Protein AF-A0A953INX1-F1 (afdb_monomer_lite)

Sequence (91 aa):
MAKSPFVVAEICYPTTAQPGVLIHIKSTMVKGLDFAAEGYRAINVDFPHQTTTDQFFDPDQFETYRDLGKKSCSNTRCISNEKNRVSSAPA

Secondary structure (DSSP, 8-state):
-BS-SEEEEEE--TT-SSPEEEEEE----BTT--HHHHHHHHH-TTTTS--SS-----HHHHHHHHHHHHHHHHTTHHHHHHHHHHTTS--

Foldseek 3Di:
DDAAQWDKDWADDPVDPDIDIDIDGHQDDHPPQDPLLVVCCVVVVCPPPDDCPDVDDDPSRVVNSVSSVVVNCVPCPVVVVVVVVVVPDDD

pLDDT: mean 83.85, std 14.41, range [41.72, 95.0]

Radius of gyration: 16.96 Å; chains: 1; bounding box: 47×18×46 Å

Structure (mmCIF, N/CA/C/O backbone):
data_AF-A0A953INX1-F1
#
_entry.id   AF-A0A953INX1-F1
#
loop_
_atom_site.group_PDB
_atom_site.id
_atom_site.type_symbol
_atom_site.label_atom_id
_atom_site.label_alt_id
_atom_site.label_comp_id
_atom_site.label_asym_id
_atom_site.label_entity_id
_atom_site.label_seq_id
_atom_site.pdbx_PDB_ins_code
_atom_site.Cartn_x
_atom_site.Cartn_y
_atom_site.Cartn_z
_atom_site.occupancy
_atom_site.B_iso_or_equiv
_atom_site.auth_seq_id
_atom_site.auth_comp_id
_atom_site.auth_asym_id
_atom_site.auth_atom_id
_atom_site.pdbx_PDB_model_num
ATOM 1 N N . MET A 1 1 ? -7.384 -9.044 -9.897 1.00 79.88 1 MET A N 1
ATOM 2 C CA . MET A 1 1 ? -7.449 -7.658 -9.379 1.00 79.88 1 MET A CA 1
ATOM 3 C C . MET A 1 1 ? -8.402 -7.601 -8.199 1.00 79.88 1 MET A C 1
ATOM 5 O O . MET A 1 1 ? -9.435 -8.263 -8.257 1.00 79.88 1 MET A O 1
ATOM 9 N N . ALA A 1 2 ? -8.060 -6.857 -7.147 1.00 85.50 2 ALA A N 1
ATOM 10 C CA . ALA A 1 2 ? -8.926 -6.699 -5.977 1.00 85.50 2 ALA A CA 1
ATOM 11 C C . ALA A 1 2 ? -10.072 -5.706 -6.243 1.00 85.50 2 ALA A C 1
ATOM 13 O O . ALA A 1 2 ? -10.001 -4.888 -7.163 1.00 85.50 2 ALA A O 1
ATOM 14 N N . LYS A 1 3 ? -11.130 -5.778 -5.424 1.00 87.56 3 LYS A N 1
ATOM 15 C CA . LYS A 1 3 ? -12.286 -4.867 -5.500 1.00 87.56 3 LYS A CA 1
ATOM 16 C C . LYS A 1 3 ? -11.989 -3.496 -4.882 1.00 87.56 3 LYS A C 1
ATOM 18 O O . LYS A 1 3 ? -12.431 -2.485 -5.417 1.00 87.56 3 LYS A O 1
ATOM 23 N N . SER A 1 4 ? -11.248 -3.469 -3.778 1.00 88.81 4 SER A N 1
ATOM 24 C CA . SER A 1 4 ? -10.826 -2.259 -3.069 1.00 88.81 4 SER A CA 1
ATOM 25 C C . SER A 1 4 ? -9.424 -2.454 -2.474 1.00 88.81 4 SER A C 1
ATOM 27 O O . SER A 1 4 ? -9.032 -3.592 -2.210 1.00 88.81 4 SER A O 1
ATOM 29 N N . PRO A 1 5 ? -8.672 -1.364 -2.241 1.00 91.88 5 PRO A N 1
ATOM 30 C CA . PRO A 1 5 ? -7.373 -1.396 -1.566 1.00 91.88 5 PRO A CA 1
ATOM 31 C C . PRO A 1 5 ? -7.502 -1.253 -0.039 1.00 91.88 5 PRO A C 1
ATOM 33 O O . PRO A 1 5 ? -6.509 -1.104 0.669 1.00 91.88 5 PRO A O 1
ATOM 36 N N . PHE A 1 6 ? -8.731 -1.268 0.477 1.00 91.38 6 PHE A N 1
ATOM 37 C CA . PHE A 1 6 ? -9.025 -1.127 1.893 1.00 91.38 6 PHE A CA 1
ATOM 38 C C . PHE A 1 6 ? -10.184 -2.025 2.324 1.00 91.38 6 PHE A C 1
ATOM 40 O O . PHE A 1 6 ? -11.024 -2.421 1.507 1.00 91.38 6 PHE A O 1
ATOM 47 N N . VAL A 1 7 ? -10.234 -2.284 3.629 1.00 91.06 7 VAL A N 1
ATOM 48 C C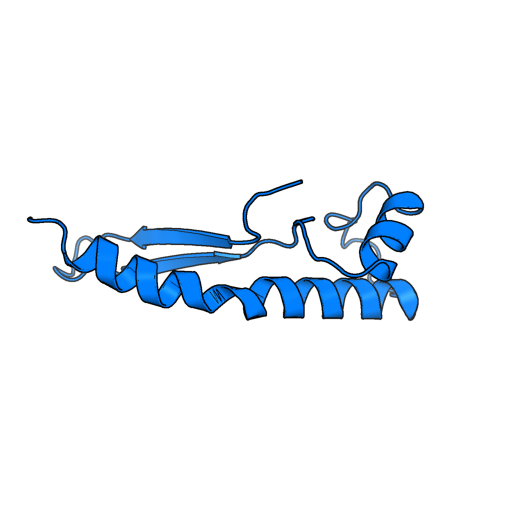A . VAL A 1 7 ? -11.346 -2.909 4.349 1.00 91.06 7 VAL A CA 1
ATOM 49 C C . VAL A 1 7 ? -11.715 -2.013 5.530 1.00 91.06 7 VAL A C 1
ATOM 51 O O . VAL A 1 7 ? -10.836 -1.432 6.169 1.00 91.06 7 VAL A O 1
ATOM 54 N N . VAL A 1 8 ? -13.014 -1.904 5.799 1.00 89.50 8 VAL A N 1
ATOM 55 C CA . VAL A 1 8 ? -13.565 -1.198 6.960 1.00 89.50 8 VAL A CA 1
ATOM 56 C C . VAL A 1 8 ? -14.211 -2.227 7.876 1.00 89.50 8 VAL A C 1
ATOM 58 O O . VAL A 1 8 ? -14.935 -3.097 7.398 1.00 89.50 8 VAL A O 1
ATOM 61 N N . ALA A 1 9 ? -13.938 -2.131 9.171 1.00 88.12 9 ALA A N 1
ATOM 62 C CA . ALA A 1 9 ? -14.531 -2.977 10.197 1.00 88.12 9 ALA A CA 1
ATOM 63 C C . ALA A 1 9 ? -14.780 -2.169 11.476 1.00 88.12 9 ALA A C 1
ATOM 65 O O . ALA A 1 9 ? -14.262 -1.061 11.635 1.00 88.12 9 ALA A O 1
ATOM 66 N N . GLU A 1 10 ? -15.547 -2.740 12.397 1.00 91.06 10 GLU A N 1
ATOM 67 C CA . GLU A 1 10 ? -15.684 -2.208 13.752 1.00 91.06 10 GLU A CA 1
ATOM 68 C C . GLU A 1 10 ? -14.705 -2.869 14.711 1.00 91.06 10 GLU A C 1
ATOM 70 O O . GLU A 1 10 ? -14.361 -4.044 14.569 1.00 91.06 10 GLU A O 1
ATOM 75 N N . ILE A 1 11 ? -14.282 -2.104 15.713 1.00 91.81 11 ILE A N 1
ATOM 76 C CA . ILE A 1 11 ? -13.545 -2.611 16.867 1.00 91.81 11 ILE A CA 1
ATOM 77 C C . ILE A 1 11 ? -14.392 -2.365 18.107 1.00 91.81 11 ILE A C 1
ATOM 79 O O . ILE A 1 11 ? -14.640 -1.220 18.482 1.00 91.81 11 ILE A O 1
ATOM 83 N N . CYS A 1 12 ? -14.781 -3.442 18.781 1.00 91.31 12 CYS A N 1
ATOM 84 C CA . CYS A 1 12 ? -15.440 -3.366 20.078 1.00 91.31 12 CYS A CA 1
ATOM 85 C C . CYS A 1 12 ? -14.386 -3.310 21.186 1.00 91.31 12 CYS A C 1
ATOM 87 O O . CYS A 1 12 ? -13.588 -4.236 21.343 1.00 91.31 12 CYS A O 1
ATOM 89 N N . TYR A 1 13 ? -14.393 -2.234 21.970 1.00 90.00 13 TYR A N 1
ATOM 90 C CA . TYR A 1 13 ? -13.535 -2.106 23.142 1.00 90.00 13 TYR A CA 1
ATOM 91 C C . TYR A 1 13 ? -14.310 -2.531 24.397 1.00 90.00 13 TYR A C 1
ATOM 93 O O . TYR A 1 13 ? -15.396 -2.005 24.630 1.00 90.00 13 TYR A O 1
ATOM 101 N N . PRO A 1 14 ? -13.770 -3.425 25.247 1.00 90.06 14 PRO A N 1
ATOM 102 C CA . PRO A 1 14 ? -14.495 -3.940 26.415 1.00 90.06 14 PRO A CA 1
ATOM 103 C C . PRO A 1 14 ? -14.958 -2.859 27.401 1.00 90.06 14 PRO A C 1
ATOM 105 O O . PRO A 1 14 ? -15.957 -3.027 28.091 1.00 90.06 14 PRO A O 1
ATOM 108 N N . THR A 1 15 ? -14.217 -1.753 27.482 1.00 92.44 15 THR A N 1
ATOM 109 C CA . THR A 1 15 ? -14.409 -0.700 28.487 1.00 92.44 15 THR A CA 1
ATOM 110 C C . THR A 1 15 ? -15.286 0.455 27.998 1.00 92.44 15 THR A C 1
ATOM 112 O O . THR A 1 15 ? -15.602 1.347 28.783 1.00 92.44 15 THR A O 1
ATOM 115 N N . THR A 1 16 ? -15.664 0.488 26.716 1.00 89.25 16 THR A N 1
ATOM 116 C CA . THR A 1 16 ? -16.433 1.600 26.141 1.00 89.25 16 THR A CA 1
ATOM 117 C C . THR A 1 16 ? -17.617 1.089 25.337 1.00 89.25 16 THR A C 1
ATOM 119 O O . THR A 1 16 ? -17.458 0.268 24.442 1.00 89.25 16 THR A O 1
ATOM 122 N N . ALA A 1 17 ? -18.801 1.644 25.595 1.00 83.38 17 ALA A N 1
ATOM 123 C CA . ALA A 1 17 ? -20.017 1.285 24.864 1.00 83.38 17 ALA A CA 1
ATOM 124 C C . ALA A 1 17 ? -20.002 1.723 23.387 1.00 83.38 17 ALA A C 1
ATOM 126 O O . ALA A 1 17 ? -20.789 1.216 22.597 1.00 83.38 17 ALA A O 1
ATOM 127 N N . GLN A 1 18 ? -19.134 2.667 23.006 1.00 88.75 18 GLN A N 1
ATOM 128 C CA . GLN A 1 18 ? -19.015 3.094 21.614 1.00 88.75 18 GLN A CA 1
ATOM 129 C C . GLN A 1 18 ? -17.960 2.260 20.868 1.00 88.75 18 GLN A C 1
ATOM 131 O O . GLN A 1 18 ? -16.807 2.229 21.312 1.00 88.75 18 GLN A O 1
ATOM 136 N N . PRO A 1 19 ? -18.320 1.606 19.746 1.00 88.12 19 PRO A N 1
ATOM 137 C CA . PRO A 1 19 ? -17.360 0.907 18.903 1.00 88.12 19 PRO A CA 1
ATOM 138 C C . PRO A 1 19 ? -16.433 1.895 18.179 1.00 88.12 19 PRO A C 1
ATOM 140 O O . PRO A 1 19 ? -16.820 3.005 17.806 1.00 88.12 19 PRO A O 1
ATOM 143 N N . GLY A 1 20 ? -15.182 1.484 17.976 1.00 88.94 20 GLY A N 1
ATOM 144 C CA . GLY A 1 20 ? -14.229 2.162 17.102 1.00 88.94 20 GLY A CA 1
ATOM 145 C C . GLY A 1 20 ? -14.331 1.676 15.658 1.00 88.94 20 GLY A C 1
ATOM 146 O O . GLY A 1 20 ? -14.934 0.647 15.371 1.00 88.94 20 GLY A O 1
ATOM 147 N N . VAL A 1 21 ? -13.684 2.392 14.738 1.00 90.12 21 VAL A N 1
ATOM 148 C CA . VAL A 1 21 ? -13.623 2.009 13.319 1.00 90.12 21 VAL A CA 1
ATOM 149 C C . VAL A 1 21 ? -12.197 1.613 12.959 1.00 90.12 21 VAL A C 1
ATOM 151 O O . VAL A 1 21 ? -11.281 2.429 13.075 1.00 90.12 21 VAL A O 1
ATOM 154 N N . LEU A 1 22 ? -12.018 0.382 12.478 1.00 90.12 22 LEU A N 1
ATOM 155 C CA . LEU A 1 22 ? -10.780 -0.090 11.869 1.00 90.12 22 LEU A CA 1
ATOM 156 C C . LEU A 1 22 ? -10.824 0.154 10.370 1.00 90.12 22 LEU A C 1
ATOM 158 O O . LEU A 1 22 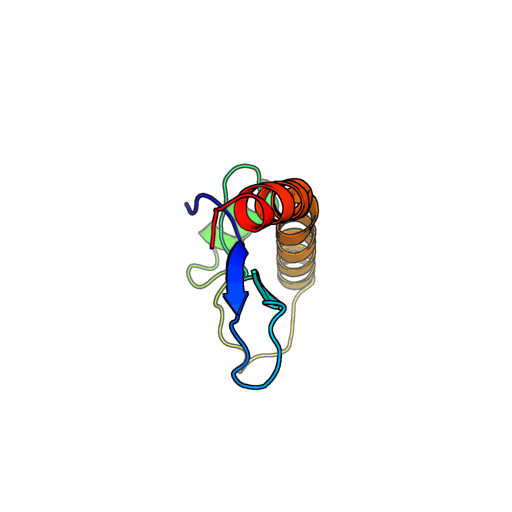? -11.691 -0.362 9.665 1.00 90.12 22 LEU A O 1
ATOM 162 N N . ILE A 1 23 ? -9.840 0.893 9.876 1.00 90.75 23 ILE A N 1
ATOM 163 C CA . ILE A 1 23 ? -9.590 1.019 8.447 1.00 90.75 23 ILE A CA 1
ATOM 164 C C . ILE A 1 23 ? -8.253 0.349 8.172 1.00 90.75 23 ILE A C 1
ATOM 166 O O . ILE A 1 23 ? -7.209 0.839 8.599 1.00 90.75 23 ILE A O 1
ATOM 170 N N . HIS A 1 24 ? -8.284 -0.769 7.455 1.00 90.75 24 HIS A N 1
ATOM 171 C CA . HIS A 1 24 ? -7.077 -1.442 6.998 1.00 90.75 24 HIS A CA 1
ATOM 172 C C . HIS A 1 24 ? -6.860 -1.123 5.521 1.00 90.75 24 HIS A C 1
ATOM 174 O O . HIS A 1 24 ? -7.659 -1.536 4.681 1.00 90.75 24 HIS A O 1
ATOM 180 N N . ILE A 1 25 ? -5.786 -0.398 5.205 1.00 91.31 25 ILE A N 1
ATOM 181 C CA . ILE A 1 25 ? -5.395 -0.043 3.834 1.00 91.31 25 ILE A CA 1
ATOM 182 C C . ILE A 1 25 ? -4.143 -0.835 3.475 1.00 91.31 25 ILE A C 1
ATOM 184 O O . ILE A 1 25 ? -3.193 -0.882 4.255 1.00 91.31 25 ILE A O 1
ATOM 188 N N . LYS A 1 26 ? -4.129 -1.445 2.289 1.00 92.25 26 LYS A N 1
ATOM 189 C CA . LYS A 1 26 ? -2.989 -2.218 1.792 1.00 92.25 26 LYS A CA 1
ATOM 190 C C . LYS A 1 26 ? -2.720 -1.890 0.329 1.00 92.25 26 LYS A C 1
ATOM 192 O O . LYS A 1 26 ? -3.644 -1.892 -0.485 1.00 92.25 26 LYS A O 1
ATOM 197 N N . SER A 1 27 ? -1.447 -1.698 -0.017 1.00 92.25 27 SER A N 1
ATOM 198 C CA . SER A 1 27 ? -0.993 -1.555 -1.405 1.00 92.25 27 SER A CA 1
ATOM 199 C C . SER A 1 27 ? -1.493 -2.733 -2.237 1.00 92.25 27 SER A C 1
ATOM 201 O O . SER A 1 27 ? -1.111 -3.872 -1.983 1.00 92.25 27 SER A O 1
ATOM 203 N N . THR A 1 28 ? -2.389 -2.484 -3.190 1.00 92.19 28 THR A N 1
ATOM 204 C CA . THR A 1 28 ? -3.085 -3.552 -3.918 1.00 92.19 28 THR A CA 1
ATOM 205 C C . THR A 1 28 ? -3.379 -3.119 -5.346 1.00 92.19 28 THR A C 1
ATOM 207 O O . THR A 1 28 ? -3.844 -2.004 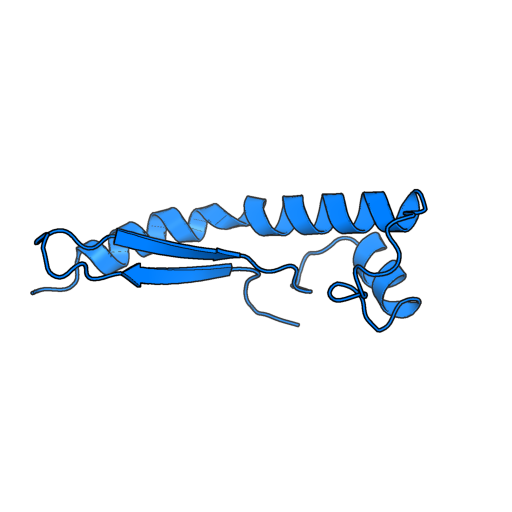-5.568 1.00 92.19 28 THR A O 1
ATOM 210 N N . MET A 1 29 ? -3.189 -4.023 -6.309 1.00 92.94 29 MET A N 1
ATOM 211 C CA . MET A 1 29 ? -3.633 -3.788 -7.683 1.00 92.94 29 MET A CA 1
ATOM 212 C C . MET A 1 29 ? -5.164 -3.820 -7.762 1.00 92.94 29 MET A C 1
ATOM 214 O O . MET A 1 29 ? -5.805 -4.853 -7.515 1.00 92.94 29 MET A O 1
ATOM 218 N N . VAL A 1 30 ? -5.748 -2.678 -8.114 1.00 90.06 30 VAL A N 1
ATOM 219 C CA . VAL A 1 30 ? -7.191 -2.467 -8.274 1.00 90.06 30 VAL A CA 1
ATOM 220 C C . VAL A 1 30 ? -7.487 -1.961 -9.682 1.00 90.06 30 VAL A C 1
ATOM 222 O O . VAL A 1 30 ? -6.610 -1.457 -10.375 1.00 90.06 30 VAL A O 1
ATOM 225 N N . LYS A 1 31 ? -8.736 -2.093 -10.128 1.00 87.00 31 LYS A N 1
ATOM 226 C CA . LYS A 1 31 ? -9.143 -1.517 -11.417 1.00 87.00 31 LYS A CA 1
ATOM 227 C C . LYS A 1 31 ? -9.059 0.014 -11.368 1.00 87.00 31 LYS A C 1
ATOM 229 O O . LYS A 1 31 ? -9.414 0.609 -10.353 1.00 87.00 31 LYS A O 1
ATOM 234 N N . GLY A 1 32 ? -8.660 0.634 -12.478 1.00 83.44 32 GLY A N 1
ATOM 235 C CA . GLY A 1 32 ? -8.553 2.094 -12.598 1.00 83.44 32 GLY A CA 1
ATOM 236 C C . GLY A 1 32 ? -7.221 2.677 -12.114 1.00 83.44 32 GLY A C 1
ATOM 237 O O . GLY A 1 32 ? -7.133 3.885 -11.914 1.00 83.44 32 GLY A O 1
ATOM 238 N N . LEU A 1 33 ? -6.202 1.837 -11.908 1.00 87.50 33 LEU A N 1
ATOM 239 C CA . LEU A 1 33 ? -4.820 2.302 -11.806 1.00 87.50 33 LEU A CA 1
ATOM 240 C C . LEU A 1 33 ? -4.310 2.754 -13.182 1.00 87.50 33 LEU A C 1
ATOM 242 O O . LEU A 1 33 ? -4.808 2.307 -14.216 1.00 87.50 33 LEU A O 1
ATOM 246 N N . ASP A 1 34 ? -3.318 3.641 -13.180 1.00 88.19 34 ASP A N 1
ATOM 247 C CA . ASP A 1 34 ? -2.730 4.151 -14.419 1.00 88.19 34 ASP A CA 1
ATOM 248 C C . ASP A 1 34 ? -1.891 3.073 -15.103 1.00 88.19 34 ASP A C 1
ATOM 250 O O . ASP A 1 34 ? -1.336 2.184 -14.451 1.00 88.19 34 ASP A O 1
ATOM 254 N N . PHE A 1 35 ? -1.719 3.212 -16.419 1.00 89.38 35 PHE A N 1
ATOM 255 C CA . PHE A 1 35 ? -0.874 2.324 -17.218 1.00 89.38 35 PHE A CA 1
ATOM 256 C C . PHE A 1 35 ? 0.553 2.190 -16.678 1.00 89.38 35 PHE A C 1
ATOM 258 O O . PHE A 1 35 ? 1.144 1.129 -16.834 1.00 89.38 35 PHE A O 1
ATOM 265 N N . ALA A 1 36 ? 1.089 3.215 -16.007 1.00 88.94 36 ALA A N 1
ATOM 266 C CA . ALA A 1 36 ? 2.397 3.146 -15.359 1.00 88.94 36 ALA A CA 1
ATOM 267 C C . ALA A 1 36 ? 2.467 2.025 -14.306 1.00 88.94 36 ALA A C 1
ATOM 269 O O . ALA A 1 36 ? 3.418 1.251 -14.300 1.00 88.94 36 ALA A O 1
ATOM 270 N N . ALA A 1 37 ? 1.431 1.865 -13.475 1.00 92.75 37 ALA A N 1
A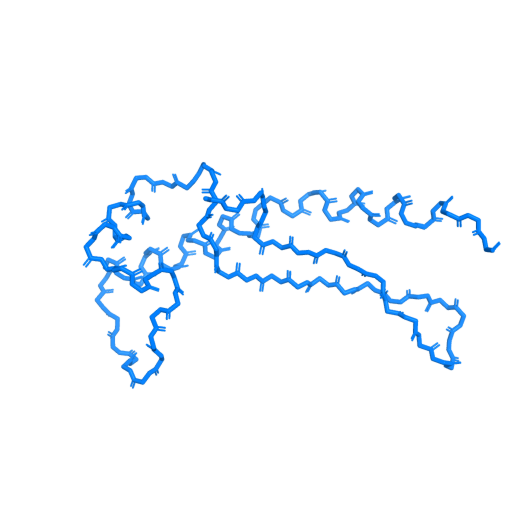TOM 271 C CA . ALA A 1 37 ? 1.399 0.820 -12.452 1.00 92.75 37 ALA A CA 1
ATOM 272 C C . ALA A 1 37 ? 1.249 -0.584 -13.054 1.00 92.75 37 ALA A C 1
ATOM 274 O O . ALA A 1 37 ? 1.873 -1.529 -12.576 1.00 92.75 37 ALA A O 1
ATOM 275 N N . GLU A 1 38 ? 0.449 -0.726 -14.115 1.00 92.25 38 GLU A N 1
ATOM 276 C CA . GLU A 1 38 ? 0.317 -1.994 -14.847 1.00 92.25 38 GLU A CA 1
ATOM 277 C C . GLU A 1 38 ? 1.612 -2.353 -15.593 1.00 92.25 38 GLU A C 1
ATOM 279 O O . GLU A 1 38 ? 2.055 -3.500 -15.554 1.00 92.25 38 GLU A O 1
ATOM 284 N N . GLY A 1 39 ? 2.263 -1.367 -16.216 1.00 93.81 39 GLY A N 1
ATOM 285 C CA . GLY A 1 39 ? 3.556 -1.535 -16.875 1.00 93.81 39 GLY A CA 1
ATOM 286 C C . GLY A 1 39 ? 4.648 -1.934 -15.887 1.00 93.81 39 GLY A C 1
ATOM 287 O O . GLY A 1 39 ? 5.349 -2.916 -16.117 1.00 93.81 39 GLY A O 1
ATOM 288 N N . TYR A 1 40 ? 4.728 -1.247 -14.745 1.00 95.00 40 TYR A N 1
ATOM 289 C CA . TYR A 1 40 ? 5.681 -1.573 -13.687 1.00 95.00 40 TYR A CA 1
ATOM 290 C C . TYR A 1 40 ? 5.446 -2.985 -13.127 1.00 95.00 40 TYR A C 1
ATOM 292 O O . TYR A 1 40 ? 6.395 -3.750 -12.985 1.00 95.00 40 TYR A O 1
ATOM 300 N N . ARG A 1 41 ? 4.183 -3.377 -12.888 1.00 94.62 41 ARG A N 1
ATOM 301 C CA . ARG A 1 41 ? 3.787 -4.742 -12.483 1.00 94.62 41 ARG A CA 1
ATOM 302 C C . ARG A 1 41 ? 4.207 -5.801 -13.508 1.00 94.62 41 ARG A C 1
ATOM 304 O O . ARG A 1 41 ? 4.581 -6.902 -13.112 1.00 94.62 41 ARG A O 1
ATOM 311 N N . ALA A 1 42 ? 4.123 -5.497 -14.803 1.00 94.00 42 ALA A N 1
ATOM 312 C CA . ALA A 1 42 ? 4.456 -6.445 -15.867 1.00 94.00 42 ALA A CA 1
ATOM 313 C C . ALA A 1 42 ? 5.950 -6.809 -15.892 1.00 94.00 42 ALA A C 1
ATOM 315 O O . ALA A 1 42 ? 6.293 -7.935 -16.245 1.00 94.00 42 ALA A O 1
ATOM 316 N N . ILE A 1 43 ? 6.819 -5.878 -15.489 1.00 94.94 43 ILE A N 1
ATOM 317 C CA . ILE A 1 43 ? 8.272 -6.091 -15.404 1.00 94.94 43 ILE A CA 1
ATOM 318 C C . ILE A 1 43 ? 8.751 -6.423 -13.978 1.00 94.94 43 ILE A C 1
ATOM 320 O O . ILE A 1 43 ? 9.820 -7.003 -13.819 1.00 94.94 43 ILE A O 1
ATOM 324 N N . ASN A 1 44 ? 7.948 -6.130 -12.948 1.00 94.06 44 ASN A N 1
ATOM 325 C CA . ASN A 1 44 ? 8.214 -6.435 -11.540 1.00 94.06 44 ASN A CA 1
ATOM 326 C C . ASN A 1 44 ? 7.072 -7.270 -10.942 1.00 94.06 44 ASN A C 1
ATOM 328 O O . ASN A 1 44 ? 6.119 -6.730 -10.374 1.00 94.06 44 ASN A O 1
ATOM 332 N N . VAL A 1 45 ? 7.176 -8.599 -11.036 1.00 93.50 45 VAL A N 1
ATOM 333 C CA . VAL A 1 45 ? 6.104 -9.535 -10.639 1.00 93.50 45 VAL A CA 1
ATOM 334 C C . VAL A 1 45 ? 5.676 -9.400 -9.172 1.00 93.50 45 VAL A C 1
ATOM 336 O O . VAL A 1 45 ? 4.495 -9.573 -8.854 1.00 93.50 45 VAL A O 1
ATOM 339 N N . ASP A 1 46 ? 6.614 -9.031 -8.297 1.00 93.31 46 ASP A N 1
ATOM 340 C CA . ASP A 1 46 ? 6.373 -8.884 -6.863 1.00 93.31 46 ASP A CA 1
ATOM 341 C C . ASP A 1 46 ? 5.642 -7.588 -6.512 1.00 93.31 46 ASP A C 1
ATOM 343 O O . ASP A 1 46 ? 5.084 -7.484 -5.423 1.00 93.31 46 ASP A O 1
ATOM 347 N N . PHE A 1 47 ? 5.588 -6.598 -7.408 1.00 93.94 47 PHE A N 1
ATOM 348 C CA . PHE A 1 47 ? 4.873 -5.347 -7.160 1.00 93.94 47 PHE A CA 1
ATOM 349 C C . PHE A 1 47 ? 3.379 -5.617 -6.876 1.00 93.94 47 PHE A C 1
ATOM 351 O O . PHE A 1 47 ? 2.745 -6.370 -7.615 1.00 93.94 47 PHE A O 1
ATOM 358 N N . PRO A 1 48 ?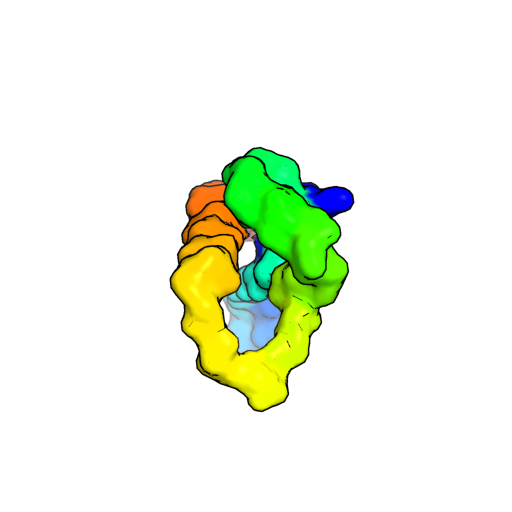 2.738 -5.012 -5.855 1.00 94.19 48 PRO A N 1
ATOM 359 C CA . PRO A 1 48 ? 3.245 -3.977 -4.951 1.00 94.19 48 PRO A CA 1
ATOM 360 C C . PRO A 1 48 ? 3.804 -4.512 -3.619 1.00 94.19 48 PRO A C 1
ATOM 362 O O . PRO A 1 48 ? 3.894 -3.772 -2.641 1.00 94.19 48 PRO A O 1
ATOM 365 N N . HIS A 1 49 ? 4.156 -5.791 -3.547 1.00 93.81 49 HIS A N 1
ATOM 366 C CA . HIS A 1 49 ? 4.698 -6.485 -2.374 1.00 93.81 49 HIS A CA 1
ATOM 367 C C . HIS A 1 49 ? 6.181 -6.849 -2.531 1.00 93.81 49 HIS A C 1
ATOM 369 O O . HIS A 1 49 ? 6.625 -7.854 -1.979 1.00 93.81 49 HIS A O 1
ATOM 375 N N . GLN A 1 50 ? 6.943 -6.029 -3.263 1.00 92.88 50 GLN A N 1
ATOM 376 C CA . GLN A 1 50 ? 8.398 -6.149 -3.307 1.00 92.88 50 GLN A CA 1
ATOM 377 C C . GLN A 1 50 ? 8.978 -6.101 -1.886 1.00 92.88 50 GLN A C 1
ATOM 379 O O . GLN A 1 50 ? 8.442 -5.431 -0.997 1.00 92.88 50 GLN A O 1
ATOM 384 N N . THR A 1 51 ? 10.065 -6.842 -1.676 1.00 90.06 51 THR A N 1
ATOM 385 C CA . THR A 1 51 ? 10.771 -6.853 -0.393 1.00 90.06 51 THR A CA 1
ATOM 386 C C . THR A 1 51 ? 11.277 -5.457 -0.030 1.00 90.06 51 THR A C 1
ATOM 388 O O . THR A 1 51 ? 11.717 -4.704 -0.891 1.00 90.06 51 THR A O 1
ATOM 391 N N . THR A 1 52 ? 11.261 -5.130 1.260 1.00 87.38 52 THR A N 1
ATOM 392 C CA . THR A 1 52 ? 11.812 -3.877 1.797 1.00 87.38 52 THR A CA 1
ATOM 393 C C . THR A 1 52 ? 13.281 -4.007 2.210 1.00 87.38 52 THR A C 1
ATOM 395 O O . THR A 1 52 ? 13.802 -3.120 2.888 1.00 87.38 52 THR A O 1
ATOM 398 N N . THR A 1 53 ? 13.929 -5.137 1.898 1.00 91.44 53 THR A N 1
ATOM 399 C CA . THR A 1 53 ? 15.363 -5.349 2.156 1.00 91.44 53 THR A CA 1
ATOM 400 C C . THR A 1 53 ? 16.219 -4.385 1.339 1.00 91.44 53 THR A C 1
ATOM 402 O O . THR A 1 53 ? 17.214 -3.885 1.856 1.00 91.44 53 THR A O 1
ATOM 405 N N . ASP A 1 54 ? 15.814 -4.107 0.100 1.00 83.94 54 ASP A N 1
ATOM 406 C CA . ASP A 1 54 ? 16.389 -3.045 -0.717 1.00 83.94 54 ASP A CA 1
ATOM 407 C C . ASP A 1 54 ? 15.521 -1.786 -0.586 1.00 83.94 54 ASP A C 1
ATOM 409 O O . ASP A 1 54 ? 14.309 -1.830 -0.794 1.00 83.94 54 ASP A O 1
ATOM 413 N N . GLN A 1 55 ? 16.135 -0.686 -0.157 1.00 85.38 55 GLN A N 1
ATOM 414 C CA . GLN A 1 55 ? 15.481 0.602 0.111 1.00 85.38 55 GLN A CA 1
ATOM 415 C C . GLN A 1 55 ? 15.899 1.670 -0.912 1.00 85.38 55 GLN A C 1
ATOM 417 O O . GLN A 1 55 ? 15.572 2.847 -0.741 1.00 85.38 55 GLN A O 1
ATOM 422 N N . PHE A 1 56 ? 16.649 1.291 -1.950 1.00 89.81 56 PHE A N 1
ATOM 423 C CA . PHE A 1 56 ? 17.023 2.198 -3.026 1.00 89.81 56 PHE A CA 1
ATOM 424 C C . PHE A 1 56 ? 15.981 2.130 -4.135 1.00 89.81 56 PHE A C 1
ATOM 426 O O . PHE A 1 56 ? 15.879 1.150 -4.862 1.00 89.81 56 PHE A O 1
ATOM 433 N N . PHE A 1 57 ? 15.211 3.206 -4.254 1.00 88.31 57 PHE A N 1
ATOM 434 C CA . PHE A 1 57 ? 14.186 3.340 -5.276 1.00 88.31 57 PHE A CA 1
ATOM 435 C C . PHE A 1 57 ? 14.747 4.089 -6.479 1.00 88.31 57 PHE A C 1
ATOM 437 O O . PHE A 1 57 ? 15.269 5.200 -6.334 1.00 88.31 57 PHE A O 1
ATOM 444 N N . ASP A 1 58 ? 14.597 3.514 -7.670 1.00 92.62 58 ASP A N 1
ATOM 445 C CA . ASP A 1 58 ? 14.685 4.304 -8.893 1.00 92.62 58 ASP A CA 1
ATOM 446 C C . ASP A 1 58 ? 13.447 5.227 -9.023 1.00 92.62 58 ASP A C 1
ATOM 448 O O . ASP A 1 58 ? 12.443 5.039 -8.318 1.00 92.62 58 ASP A O 1
ATOM 452 N N . PRO A 1 59 ? 13.501 6.261 -9.883 1.00 94.62 59 PRO A N 1
ATOM 453 C CA . PRO A 1 59 ? 12.385 7.189 -10.039 1.00 94.62 59 PRO A CA 1
ATOM 454 C C . PRO A 1 59 ? 11.065 6.515 -10.436 1.00 94.62 59 PRO A C 1
ATOM 456 O O . PRO A 1 59 ? 10.014 6.909 -9.929 1.00 94.62 59 PRO A O 1
ATOM 459 N N . ASP A 1 60 ? 11.102 5.487 -11.284 1.00 92.12 60 ASP A N 1
ATOM 460 C CA . ASP A 1 60 ? 9.897 4.819 -11.784 1.00 92.12 60 ASP A CA 1
ATOM 461 C C . ASP A 1 60 ? 9.220 4.010 -10.672 1.00 92.12 60 ASP A C 1
ATOM 463 O O . ASP A 1 60 ? 7.998 4.083 -10.493 1.00 92.12 60 ASP A O 1
ATOM 467 N N . GLN A 1 61 ? 10.003 3.283 -9.873 1.00 92.88 61 GLN A N 1
ATOM 468 C CA . GLN A 1 61 ? 9.520 2.554 -8.706 1.00 92.88 61 GLN A CA 1
ATOM 469 C C . GLN A 1 61 ? 8.940 3.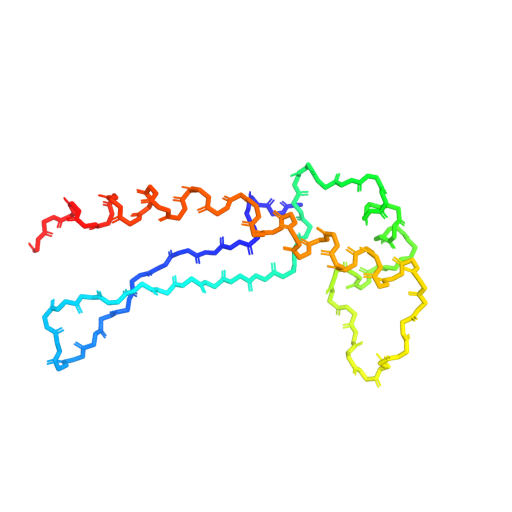513 -7.665 1.00 92.88 61 GLN A C 1
ATOM 471 O O . GLN A 1 61 ? 7.830 3.286 -7.169 1.00 92.88 61 GLN A O 1
ATOM 476 N N . PHE A 1 62 ? 9.660 4.594 -7.350 1.00 92.44 62 PHE A N 1
ATOM 477 C CA . PHE A 1 62 ? 9.207 5.589 -6.382 1.00 92.44 62 PHE A CA 1
ATOM 478 C C . PHE A 1 62 ? 7.864 6.201 -6.796 1.00 92.44 62 PHE A C 1
ATOM 480 O O . PHE A 1 62 ? 6.904 6.203 -6.017 1.00 92.44 62 PHE A O 1
ATOM 487 N N . GLU A 1 63 ? 7.773 6.678 -8.038 1.00 93.38 63 GLU A N 1
ATOM 488 C CA . GLU A 1 63 ? 6.568 7.313 -8.566 1.00 93.38 63 GLU A CA 1
ATOM 489 C C . GLU A 1 63 ? 5.391 6.339 -8.631 1.00 93.38 63 GLU A C 1
ATOM 491 O O . GLU A 1 63 ? 4.276 6.680 -8.221 1.00 93.38 63 GLU A O 1
ATOM 496 N N . THR A 1 64 ? 5.648 5.094 -9.031 1.00 93.94 64 THR A N 1
ATOM 497 C CA . THR A 1 64 ? 4.616 4.059 -9.100 1.00 93.94 64 THR A CA 1
ATOM 498 C C . THR A 1 64 ? 4.032 3.746 -7.718 1.00 93.94 64 THR A C 1
ATOM 500 O O . THR A 1 64 ? 2.806 3.694 -7.563 1.00 93.94 64 THR A O 1
ATOM 503 N N . TYR A 1 65 ? 4.867 3.579 -6.686 1.00 93.69 65 TYR A N 1
ATOM 504 C CA . TYR A 1 65 ? 4.385 3.345 -5.318 1.00 93.69 65 TYR A CA 1
ATOM 505 C C . TYR A 1 65 ? 3.651 4.556 -4.739 1.00 93.69 65 TYR A C 1
ATOM 507 O O . TYR A 1 65 ? 2.602 4.399 -4.100 1.00 93.69 65 TYR A O 1
ATOM 515 N N . ARG A 1 66 ? 4.164 5.765 -4.986 1.00 91.94 66 ARG A N 1
ATOM 516 C CA . ARG A 1 66 ? 3.535 7.019 -4.558 1.00 91.94 66 ARG A CA 1
ATOM 517 C C . ARG A 1 66 ? 2.134 7.162 -5.152 1.00 91.94 66 ARG A C 1
ATOM 519 O O . ARG A 1 66 ? 1.181 7.460 -4.425 1.00 91.94 66 ARG A O 1
ATOM 526 N N . ASP A 1 67 ? 1.990 6.914 -6.449 1.00 92.19 67 ASP A N 1
ATOM 527 C CA . ASP A 1 67 ? 0.707 7.007 -7.141 1.00 92.19 67 ASP A CA 1
ATOM 528 C C . ASP A 1 67 ? -0.257 5.893 -6.736 1.00 92.19 67 ASP A C 1
ATOM 530 O O . ASP A 1 67 ? -1.447 6.162 -6.539 1.00 92.19 67 ASP A O 1
ATOM 534 N N . LEU A 1 68 ? 0.240 4.668 -6.535 1.00 93.19 68 LEU A N 1
ATOM 535 C CA . LEU A 1 68 ? -0.559 3.568 -5.996 1.00 93.19 68 LEU A CA 1
ATOM 536 C C . LEU A 1 68 ? -1.130 3.925 -4.616 1.00 93.19 68 LEU A C 1
ATOM 538 O O . LEU A 1 68 ? -2.320 3.709 -4.367 1.00 93.19 68 LEU A O 1
ATOM 542 N N . GLY A 1 69 ? -0.309 4.499 -3.732 1.00 91.75 69 GLY A N 1
ATOM 543 C CA . GLY A 1 69 ? -0.731 4.945 -2.404 1.00 91.75 69 GLY A CA 1
ATOM 544 C C . GLY A 1 69 ? -1.793 6.043 -2.474 1.00 91.75 69 GLY A C 1
ATOM 545 O O . GLY A 1 69 ? -2.849 5.926 -1.848 1.00 91.75 69 GLY A O 1
ATOM 546 N N . LYS A 1 70 ? -1.570 7.067 -3.308 1.00 90.81 70 LYS A N 1
ATOM 547 C CA . LYS A 1 70 ? -2.554 8.137 -3.543 1.00 90.81 70 LYS A CA 1
ATOM 548 C C . LYS A 1 70 ? -3.892 7.573 -4.009 1.00 90.81 70 LYS A C 1
ATOM 550 O O . LYS A 1 70 ? -4.909 7.833 -3.370 1.00 90.81 70 LYS A O 1
ATOM 555 N N . LYS A 1 71 ? -3.893 6.747 -5.060 1.00 89.62 71 LYS A N 1
ATOM 556 C CA . LYS A 1 71 ? -5.117 6.138 -5.608 1.00 89.62 71 LYS A CA 1
ATOM 557 C C . LYS A 1 71 ? -5.811 5.222 -4.600 1.00 89.62 71 LYS A C 1
ATOM 559 O O . LYS A 1 71 ? -7.041 5.209 -4.537 1.00 89.62 71 LYS A O 1
ATOM 564 N N . SER A 1 72 ? -5.041 4.520 -3.766 1.00 89.00 72 SER A N 1
ATOM 565 C CA . SER A 1 72 ? -5.589 3.675 -2.700 1.00 89.00 72 SER A CA 1
ATOM 566 C C . SER A 1 72 ? -6.404 4.475 -1.678 1.00 89.00 72 SER A C 1
ATOM 568 O O . SER A 1 72 ? -7.442 4.000 -1.219 1.00 89.00 72 SER A O 1
ATOM 570 N N . CYS A 1 73 ? -5.986 5.710 -1.389 1.00 86.81 73 CYS A N 1
ATOM 571 C CA . CYS A 1 73 ? -6.651 6.610 -0.445 1.00 86.81 73 CYS A CA 1
ATOM 572 C C . CYS A 1 73 ? -7.639 7.601 -1.096 1.00 86.81 73 CYS A C 1
ATOM 574 O O . CYS A 1 73 ? -8.468 8.186 -0.400 1.00 86.81 73 CYS A O 1
ATOM 576 N N . SER A 1 74 ? -7.612 7.821 -2.411 1.00 82.56 74 SER A N 1
ATOM 577 C CA . SER A 1 74 ? -8.577 8.724 -3.063 1.00 82.56 74 SER A CA 1
ATOM 578 C C . SER A 1 74 ? -10.001 8.153 -3.074 1.00 82.56 74 SER A C 1
ATOM 580 O O . SER A 1 74 ? -10.966 8.897 -2.906 1.00 82.56 74 SER A O 1
ATOM 582 N N . ASN A 1 75 ? -10.151 6.827 -3.170 1.00 64.88 75 ASN A N 1
ATOM 583 C CA . ASN A 1 75 ? -11.460 6.157 -3.189 1.00 64.88 75 ASN A CA 1
ATOM 584 C C . ASN A 1 75 ? -12.049 5.887 -1.793 1.00 64.88 75 ASN A C 1
ATOM 586 O O . ASN A 1 75 ? -13.018 5.148 -1.645 1.00 64.88 75 ASN A O 1
ATOM 590 N N . THR A 1 76 ? -11.516 6.528 -0.756 1.00 62.31 76 THR A N 1
ATOM 591 C CA . THR A 1 76 ? -11.935 6.347 0.644 1.00 62.31 76 THR A CA 1
ATOM 592 C C . THR A 1 76 ? -13.305 6.970 0.945 1.00 62.31 76 THR A C 1
ATOM 594 O O . THR A 1 76 ? -13.842 6.794 2.034 1.00 62.31 76 THR A O 1
ATOM 597 N N . ARG A 1 77 ? -13.940 7.659 -0.016 1.00 58.56 77 ARG A N 1
ATOM 598 C CA . ARG A 1 77 ? -15.298 8.218 0.136 1.00 58.56 77 ARG A CA 1
ATOM 599 C C . ARG A 1 77 ? -16.338 7.149 0.515 1.00 58.56 77 ARG A C 1
ATOM 601 O O . ARG A 1 77 ? -17.307 7.466 1.199 1.00 58.56 77 ARG A O 1
ATOM 608 N N . CYS A 1 78 ? -16.116 5.885 0.144 1.00 57.22 78 CYS A N 1
ATOM 609 C CA . CYS A 1 78 ? -16.954 4.761 0.575 1.00 57.22 78 CYS A CA 1
ATOM 610 C C . CYS A 1 78 ? -16.870 4.512 2.089 1.00 57.22 78 CYS A C 1
ATOM 612 O O . CYS A 1 78 ? -17.853 4.080 2.674 1.00 57.22 78 CYS A O 1
ATOM 614 N N . ILE A 1 79 ? -15.734 4.808 2.731 1.00 60.91 79 ILE A N 1
ATOM 615 C CA . ILE A 1 79 ? -15.531 4.595 4.173 1.00 60.91 79 ILE A CA 1
ATOM 616 C C . ILE A 1 79 ? -16.460 5.492 4.994 1.00 60.91 79 ILE A C 1
ATOM 618 O O . ILE A 1 79 ? -17.004 5.053 6.005 1.00 60.91 79 ILE A O 1
ATOM 622 N N . SER A 1 80 ? -16.707 6.721 4.537 1.00 58.31 80 SER A N 1
ATOM 623 C CA . SER A 1 80 ? -17.688 7.621 5.155 1.00 58.31 80 SER A CA 1
ATOM 624 C C . SER A 1 80 ? -19.112 7.057 5.076 1.00 58.31 80 SER A C 1
ATOM 626 O O . SER A 1 80 ? -19.879 7.188 6.025 1.00 58.31 80 SER A O 1
ATOM 628 N N . ASN A 1 81 ? -19.458 6.401 3.962 1.00 56.75 81 ASN A N 1
ATOM 629 C CA . ASN A 1 81 ? -20.762 5.759 3.782 1.00 56.75 81 ASN A CA 1
ATOM 630 C C . ASN A 1 81 ? -20.886 4.450 4.577 1.00 56.75 81 ASN A C 1
ATOM 632 O O . ASN A 1 81 ? -21.965 4.169 5.092 1.00 56.75 81 ASN A O 1
ATOM 636 N N . GLU A 1 82 ? -19.806 3.677 4.715 1.00 55.72 82 GLU A N 1
ATOM 637 C CA . GLU A 1 82 ? -19.794 2.453 5.525 1.00 55.72 82 GLU A CA 1
ATOM 638 C C . GLU A 1 82 ? -19.981 2.784 7.013 1.00 55.72 82 GLU A C 1
ATOM 640 O O . GLU A 1 82 ? -20.794 2.144 7.670 1.00 55.72 82 GLU A O 1
ATOM 645 N N . LYS A 1 83 ? -19.356 3.862 7.525 1.00 54.25 83 LYS A N 1
ATOM 646 C CA . LYS A 1 83 ? -19.627 4.364 8.888 1.00 54.25 83 LYS A CA 1
ATOM 647 C C . LYS A 1 83 ? -21.123 4.606 9.141 1.00 54.25 83 LYS A C 1
ATOM 649 O O . LYS A 1 83 ? -21.628 4.202 10.182 1.00 54.25 83 LYS A O 1
ATOM 654 N N . ASN A 1 84 ? -21.835 5.208 8.184 1.00 53.62 84 ASN A N 1
ATOM 655 C CA . ASN A 1 84 ? -23.281 5.457 8.299 1.00 53.62 84 ASN A CA 1
ATOM 656 C C . ASN A 1 84 ? -24.124 4.170 8.236 1.00 53.62 84 ASN A C 1
ATOM 658 O O . ASN A 1 84 ? -25.212 4.100 8.809 1.00 53.62 84 ASN A O 1
ATOM 662 N N . ARG A 1 85 ? -23.649 3.147 7.520 1.00 53.25 85 ARG A N 1
ATOM 663 C CA . ARG A 1 85 ? -24.360 1.872 7.364 1.00 53.25 85 ARG A CA 1
ATOM 664 C C . ARG A 1 85 ? -24.191 0.961 8.575 1.00 53.25 85 ARG A C 1
ATOM 666 O O . ARG A 1 85 ? -25.092 0.199 8.897 1.00 53.25 85 ARG A O 1
ATOM 673 N N . VAL A 1 86 ? -23.049 1.061 9.242 1.00 54.41 86 VAL A N 1
ATOM 674 C CA . VAL A 1 86 ? -22.741 0.274 10.430 1.00 54.41 86 VAL A CA 1
ATOM 675 C C . VAL A 1 86 ? -23.344 0.911 11.694 1.00 54.41 86 VAL A C 1
ATOM 677 O O . VAL A 1 86 ? -23.923 0.199 12.506 1.00 54.41 86 VAL A O 1
ATOM 680 N N . SER A 1 87 ? -23.386 2.248 11.806 1.00 52.91 87 SER A N 1
ATOM 681 C CA . SER A 1 87 ? -24.051 2.930 12.936 1.00 52.91 87 SER A CA 1
ATOM 682 C C . SER A 1 87 ? -25.588 2.823 12.951 1.00 52.91 87 SER A C 1
ATOM 684 O O . SER A 1 87 ? -26.226 3.418 13.817 1.00 52.91 87 SER A O 1
ATOM 686 N N . SER A 1 88 ? -26.198 2.162 11.960 1.00 50.50 88 SER A N 1
ATOM 687 C CA . SER A 1 88 ? -27.653 1.976 11.832 1.00 50.50 88 SER A CA 1
ATOM 688 C C . SER A 1 88 ? -28.106 0.525 12.041 1.00 50.50 88 SER A C 1
ATOM 690 O O . SER A 1 88 ? -29.300 0.243 11.929 1.00 50.50 88 SER A O 1
ATOM 692 N N . ALA A 1 89 ? -27.190 -0.392 12.372 1.00 46.50 89 ALA A N 1
ATOM 693 C CA . ALA A 1 89 ? -27.556 -1.731 12.821 1.00 46.50 89 ALA A CA 1
ATOM 694 C C . ALA A 1 89 ? -28.121 -1.658 14.257 1.00 46.50 89 ALA A C 1
ATOM 696 O O . ALA A 1 89 ? -27.512 -1.004 15.107 1.00 46.50 89 ALA A O 1
ATOM 697 N N . PRO A 1 90 ? -29.290 -2.264 14.544 1.00 41.72 90 PRO A N 1
ATOM 698 C CA . PRO A 1 90 ? -29.831 -2.281 15.897 1.00 41.72 90 PRO A CA 1
ATOM 699 C C . PRO A 1 90 ? -28.920 -3.104 16.818 1.00 41.72 90 PRO A C 1
ATOM 701 O O . PRO A 1 90 ? -28.311 -4.079 16.373 1.00 41.72 90 PRO A O 1
ATOM 704 N N . ALA A 1 91 ? -28.835 -2.665 18.076 1.00 49.84 91 ALA A N 1
ATOM 705 C CA . ALA A 1 91 ? -28.120 -3.341 19.158 1.00 49.84 91 ALA A CA 1
ATOM 706 C C . ALA A 1 91 ? -28.670 -4.746 19.443 1.00 49.84 91 ALA A C 1
ATOM 708 O O . ALA A 1 91 ? -29.898 -4.944 19.276 1.00 49.84 91 ALA A O 1
#